Protein AF-A0A929QZB5-F1 (afdb_monomer_lite)

Organism: NCBI:txid52768

Structure (mmCIF, N/CA/C/O backbone):
data_AF-A0A929QZB5-F1
#
_entry.id   AF-A0A929QZB5-F1
#
loop_
_atom_site.group_PDB
_atom_site.id
_atom_site.type_symbol
_atom_site.label_atom_id
_atom_site.label_alt_id
_atom_site.label_comp_id
_atom_site.label_asym_id
_atom_site.label_entity_id
_atom_site.label_seq_id
_atom_site.pdbx_PDB_ins_code
_atom_site.Cartn_x
_atom_site.Cartn_y
_atom_site.Cartn_z
_atom_site.occupancy
_atom_site.B_iso_or_equiv
_atom_site.auth_seq_id
_atom_site.auth_comp_id
_atom_site.auth_asym_id
_atom_site.auth_atom_id
_atom_site.pdbx_PDB_model_num
ATOM 1 N N . ALA A 1 1 ? 6.455 -13.125 2.778 1.00 60.53 1 ALA A N 1
ATOM 2 C CA . ALA A 1 1 ? 5.742 -11.828 2.743 1.00 60.53 1 ALA A CA 1
ATOM 3 C C . ALA A 1 1 ? 4.470 -11.838 3.597 1.00 60.53 1 ALA A C 1
ATOM 5 O O . ALA A 1 1 ? 4.409 -11.065 4.540 1.00 60.53 1 ALA A O 1
ATOM 6 N N . ALA A 1 2 ? 3.499 -12.728 3.349 1.00 71.00 2 ALA A N 1
ATOM 7 C CA . ALA A 1 2 ? 2.209 -12.718 4.059 1.00 71.00 2 ALA A CA 1
ATOM 8 C C . ALA A 1 2 ? 2.329 -12.923 5.580 1.00 71.00 2 ALA A C 1
ATOM 10 O O . ALA A 1 2 ? 1.747 -12.166 6.345 1.00 71.00 2 ALA A O 1
ATOM 11 N N . LEU A 1 3 ? 3.156 -13.878 6.017 1.00 72.75 3 LEU A N 1
ATOM 12 C CA . LEU A 1 3 ? 3.425 -14.134 7.440 1.00 72.75 3 LEU A CA 1
ATOM 13 C C . LEU A 1 3 ? 4.071 -12.929 8.146 1.00 72.75 3 LEU A C 1
ATOM 15 O O . LEU A 1 3 ? 3.640 -12.533 9.224 1.00 72.75 3 LEU A O 1
ATOM 19 N N . VAL A 1 4 ? 5.058 -12.299 7.500 1.00 73.38 4 VAL A N 1
ATOM 20 C CA . VAL A 1 4 ? 5.726 -11.085 8.004 1.00 73.38 4 VAL A CA 1
ATOM 21 C C . VAL A 1 4 ? 4.747 -9.915 8.073 1.00 73.38 4 VAL A C 1
ATOM 23 O O . VAL A 1 4 ? 4.750 -9.169 9.046 1.00 73.38 4 VAL A O 1
ATOM 26 N N . LEU A 1 5 ? 3.886 -9.769 7.065 1.00 69.88 5 LEU A N 1
ATOM 27 C CA . LEU A 1 5 ? 2.867 -8.729 7.026 1.00 69.88 5 LEU A CA 1
ATOM 28 C C . LEU A 1 5 ? 1.828 -8.918 8.138 1.00 69.88 5 LEU A C 1
ATOM 30 O O . LEU A 1 5 ? 1.522 -7.963 8.841 1.00 69.88 5 LEU A O 1
ATOM 34 N N . ALA A 1 6 ? 1.326 -10.140 8.328 1.00 71.94 6 ALA A N 1
ATOM 35 C CA . ALA A 1 6 ? 0.374 -10.464 9.385 1.00 71.94 6 ALA A CA 1
ATOM 36 C C . ALA A 1 6 ? 0.978 -10.226 10.776 1.00 71.94 6 ALA A C 1
ATOM 38 O O . ALA A 1 6 ? 0.353 -9.579 11.615 1.00 71.94 6 ALA A O 1
ATOM 39 N N . ALA A 1 7 ? 2.223 -10.662 10.995 1.00 68.88 7 ALA A N 1
ATOM 40 C CA . ALA A 1 7 ? 2.950 -10.402 12.235 1.00 68.88 7 ALA A CA 1
ATOM 41 C C . ALA A 1 7 ? 3.155 -8.898 12.469 1.00 68.88 7 ALA A C 1
ATOM 43 O O . ALA A 1 7 ? 2.941 -8.408 13.576 1.00 68.88 7 ALA A O 1
ATOM 44 N N . LYS A 1 8 ? 3.507 -8.140 11.423 1.00 65.88 8 LYS A N 1
ATOM 45 C CA . LYS A 1 8 ? 3.689 -6.688 11.510 1.00 65.88 8 LYS A CA 1
ATOM 46 C C . LYS A 1 8 ? 2.369 -5.961 11.760 1.00 65.88 8 LYS A C 1
ATOM 48 O O . LYS A 1 8 ? 2.342 -5.044 12.574 1.00 65.88 8 LYS A O 1
ATOM 53 N N . ALA A 1 9 ? 1.272 -6.384 11.136 1.00 72.62 9 ALA A N 1
ATOM 54 C CA . ALA A 1 9 ? -0.057 -5.815 11.353 1.00 72.62 9 ALA A CA 1
ATOM 55 C C . ALA A 1 9 ? -0.530 -6.064 12.789 1.00 72.62 9 ALA A C 1
ATOM 57 O O . ALA A 1 9 ? -0.954 -5.127 13.463 1.00 72.62 9 ALA A O 1
ATOM 58 N N . ALA A 1 10 ? -0.368 -7.294 13.286 1.00 69.94 10 ALA A N 1
ATOM 59 C CA . ALA A 1 10 ? -0.662 -7.644 14.671 1.00 69.94 10 ALA A CA 1
ATOM 60 C C . ALA A 1 10 ? 0.194 -6.829 15.652 1.00 69.94 10 ALA A C 1
ATOM 62 O O . ALA A 1 10 ? -0.349 -6.214 16.566 1.00 69.94 10 ALA A O 1
ATOM 63 N N . ALA A 1 11 ? 1.508 -6.740 15.425 1.00 68.50 11 ALA A N 1
ATOM 64 C CA . ALA A 1 11 ? 2.411 -5.951 16.261 1.00 68.50 11 ALA A CA 1
ATOM 65 C C . ALA A 1 11 ? 2.031 -4.463 16.281 1.00 68.50 11 ALA A C 1
ATOM 67 O O . ALA A 1 11 ? 2.033 -3.857 17.350 1.00 68.50 11 ALA A O 1
ATOM 68 N N . THR A 1 12 ? 1.651 -3.895 15.130 1.00 67.50 12 THR A N 1
ATOM 69 C CA . THR A 1 12 ? 1.221 -2.490 15.001 1.00 67.50 12 THR A CA 1
ATOM 70 C C . THR A 1 12 ? -0.093 -2.247 15.745 1.00 67.50 12 THR A C 1
ATOM 72 O O . THR A 1 12 ? -0.215 -1.283 16.493 1.00 67.50 12 THR A O 1
ATOM 75 N N . LEU A 1 13 ? -1.067 -3.152 15.610 1.00 67.69 13 LEU A N 1
ATOM 76 C CA . LEU A 1 13 ? -2.344 -3.053 16.317 1.00 67.69 13 LEU A CA 1
ATOM 77 C C . LEU A 1 13 ? -2.155 -3.158 17.838 1.00 67.69 13 LEU A C 1
ATOM 79 O O . LEU A 1 13 ? -2.776 -2.408 18.588 1.00 67.69 13 LEU A O 1
ATOM 83 N N . VAL A 1 14 ? -1.269 -4.055 18.285 1.00 63.75 14 VAL A N 1
ATOM 84 C CA . VAL A 1 14 ? -0.910 -4.229 19.699 1.00 63.75 14 VAL A CA 1
ATOM 85 C C . VAL A 1 14 ? -0.177 -3.000 20.243 1.00 63.75 14 VAL A C 1
ATOM 87 O O . VAL A 1 14 ? -0.514 -2.552 21.333 1.00 63.75 14 VAL A O 1
ATOM 90 N N . THR A 1 15 ? 0.757 -2.398 19.495 1.00 66.38 15 THR A N 1
ATOM 91 C CA . THR A 1 15 ? 1.468 -1.176 19.936 1.00 66.38 15 THR A CA 1
ATOM 92 C C . THR A 1 15 ? 0.568 0.054 19.971 1.00 66.38 15 THR A C 1
ATOM 94 O O . THR A 1 15 ? 0.638 0.817 20.933 1.00 66.38 15 THR A O 1
ATOM 97 N N . ILE A 1 16 ? -0.317 0.224 18.983 1.00 64.38 16 ILE A N 1
ATOM 98 C CA . ILE A 1 16 ? -1.330 1.290 18.994 1.00 64.38 16 ILE A CA 1
ATOM 99 C C . ILE A 1 16 ? -2.272 1.102 20.192 1.00 64.38 16 ILE A C 1
ATOM 101 O O . ILE A 1 16 ? -2.544 2.060 20.912 1.00 64.38 16 ILE A O 1
ATOM 105 N N . ARG A 1 17 ? -2.723 -0.134 20.467 1.00 59.91 17 ARG A N 1
ATOM 106 C CA . ARG A 1 17 ? -3.531 -0.432 21.664 1.00 59.91 17 ARG A CA 1
ATOM 107 C C . ARG A 1 17 ? -2.779 -0.240 22.980 1.00 59.91 17 ARG A C 1
ATOM 109 O O . ARG A 1 17 ? -3.420 0.058 23.981 1.00 59.91 17 ARG A O 1
ATOM 116 N N . ALA A 1 18 ? -1.461 -0.414 22.987 1.00 60.91 18 ALA A N 1
ATOM 117 C CA . ALA A 1 18 ? -0.618 -0.252 24.169 1.00 60.91 18 ALA A CA 1
ATOM 118 C C . ALA A 1 18 ? -0.270 1.217 24.482 1.00 60.91 18 ALA A C 1
ATOM 120 O O . ALA A 1 18 ? 0.437 1.471 25.453 1.00 60.91 18 ALA A O 1
ATOM 121 N N . GLY A 1 19 ? -0.750 2.186 23.691 1.00 56.44 19 GLY A N 1
ATOM 122 C CA . GLY A 1 19 ? -0.539 3.610 23.966 1.00 56.44 19 GLY A CA 1
ATOM 123 C C . GLY A 1 19 ? 0.888 4.091 23.696 1.00 56.44 19 GLY A C 1
ATOM 124 O O . GLY A 1 19 ? 1.341 5.044 24.326 1.00 56.44 19 GLY A O 1
ATOM 125 N N . ALA A 1 20 ? 1.616 3.442 22.780 1.00 56.41 20 ALA A N 1
ATOM 126 C CA . ALA A 1 20 ? 2.944 3.898 22.386 1.00 56.41 20 ALA A CA 1
ATOM 127 C C . ALA A 1 20 ? 2.857 5.273 21.692 1.00 56.41 20 ALA A C 1
ATOM 129 O O . ALA A 1 20 ? 2.346 5.388 20.578 1.00 56.41 20 ALA A O 1
ATOM 130 N N . TRP A 1 21 ? 3.399 6.312 22.335 1.00 57.09 21 TRP A N 1
ATOM 131 C CA . TRP A 1 21 ? 3.619 7.644 21.761 1.00 57.09 21 TRP A CA 1
ATOM 132 C C . TRP A 1 21 ? 4.825 7.591 20.808 1.00 57.09 21 TRP A C 1
ATOM 134 O O . TRP A 1 21 ? 5.897 8.112 21.094 1.00 57.09 21 TRP A O 1
ATOM 144 N N . GLY A 1 22 ? 4.678 6.864 19.700 1.00 64.12 22 GLY A N 1
ATOM 145 C CA . GLY A 1 22 ? 5.683 6.717 18.649 1.00 64.12 22 GLY A CA 1
ATOM 146 C C . GLY A 1 22 ? 5.076 7.020 17.282 1.00 64.12 22 GLY A C 1
ATOM 147 O O . GLY A 1 22 ? 3.897 6.761 17.047 1.00 64.12 22 GLY A O 1
ATOM 148 N N . GLY A 1 23 ? 5.869 7.589 16.370 1.00 67.06 23 GLY A N 1
ATOM 149 C CA . GLY A 1 23 ? 5.402 7.957 15.032 1.00 67.06 23 GLY A CA 1
ATOM 150 C C . GLY A 1 23 ? 4.814 6.765 14.264 1.00 67.06 23 GLY A C 1
ATOM 151 O O . GLY A 1 23 ? 5.485 5.759 14.044 1.00 67.06 23 GLY A O 1
ATOM 152 N N . VAL A 1 24 ? 3.567 6.896 13.807 1.00 75.62 24 VAL A N 1
ATOM 153 C CA . VAL A 1 24 ? 2.830 5.853 13.061 1.00 75.62 24 VAL A CA 1
ATOM 154 C C . VAL A 1 24 ? 3.197 5.773 11.572 1.00 75.62 24 VAL A C 1
ATOM 156 O O . VAL A 1 24 ? 2.731 4.886 10.860 1.00 75.62 24 VAL A O 1
ATOM 159 N N . LEU A 1 25 ? 4.068 6.666 11.093 1.00 81.62 25 LEU A N 1
ATOM 160 C CA . LEU A 1 25 ? 4.452 6.761 9.681 1.00 81.62 25 LEU A CA 1
ATOM 161 C C . LEU A 1 25 ? 5.243 5.530 9.212 1.00 81.62 25 LEU A C 1
ATOM 163 O O . LEU A 1 25 ? 4.855 4.866 8.253 1.00 81.62 25 LEU A O 1
ATOM 167 N N . THR A 1 26 ? 6.319 5.176 9.916 1.00 84.75 26 THR A N 1
ATOM 168 C CA . THR A 1 26 ? 7.177 4.028 9.580 1.00 84.75 26 THR A CA 1
ATOM 169 C C . THR A 1 26 ? 6.438 2.683 9.584 1.00 84.75 26 THR A C 1
ATOM 171 O O . THR A 1 26 ? 6.611 1.912 8.633 1.00 84.75 26 THR A O 1
ATOM 174 N N . PRO A 1 27 ? 5.605 2.347 10.595 1.00 82.00 27 PRO A N 1
ATOM 175 C CA . PRO A 1 27 ? 4.835 1.109 10.541 1.00 82.00 27 PRO A CA 1
ATOM 176 C C . PRO A 1 27 ? 3.801 1.123 9.410 1.00 82.00 27 PRO A C 1
ATOM 178 O O . PRO A 1 27 ? 3.654 0.101 8.740 1.00 82.00 27 PRO A O 1
ATOM 181 N N . ALA A 1 28 ? 3.154 2.260 9.126 1.00 85.25 28 ALA A N 1
ATOM 182 C CA . ALA A 1 28 ? 2.194 2.358 8.030 1.00 85.25 28 ALA A CA 1
ATOM 183 C C . ALA A 1 28 ? 2.846 2.139 6.656 1.00 85.25 28 ALA A C 1
ATOM 185 O O . ALA A 1 28 ? 2.366 1.318 5.875 1.00 85.25 28 ALA A O 1
ATOM 186 N N . VAL A 1 29 ? 3.989 2.779 6.389 1.00 88.25 29 VAL A N 1
ATOM 187 C CA . VA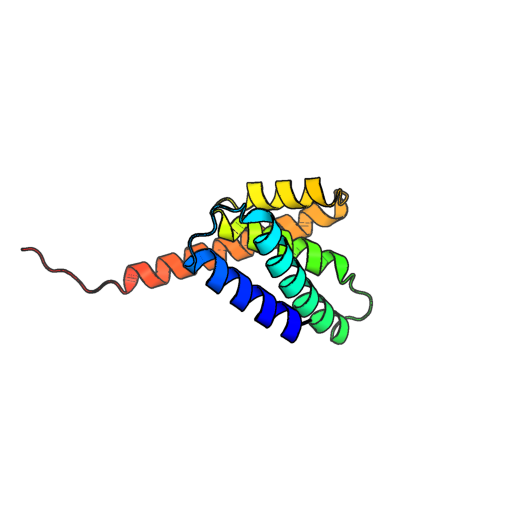L A 1 29 ? 4.757 2.557 5.152 1.00 88.25 29 VAL A CA 1
ATOM 188 C C . VAL A 1 29 ? 5.151 1.089 5.013 1.00 88.25 29 VAL A C 1
ATOM 190 O O . VAL A 1 29 ? 4.984 0.508 3.946 1.00 88.25 29 VAL A O 1
ATOM 193 N N . ALA A 1 30 ? 5.622 0.453 6.088 1.00 87.25 30 ALA A N 1
ATOM 194 C CA . ALA A 1 30 ? 6.024 -0.949 6.043 1.00 87.25 30 ALA A CA 1
ATOM 195 C C . ALA A 1 30 ? 4.850 -1.915 5.795 1.00 87.25 30 ALA A C 1
ATOM 197 O O . ALA A 1 30 ? 5.020 -2.908 5.085 1.00 87.25 30 ALA A O 1
ATOM 198 N N . LEU A 1 31 ? 3.670 -1.640 6.360 1.00 86.00 31 LEU A N 1
ATOM 199 C CA . LEU A 1 31 ? 2.458 -2.418 6.093 1.00 86.00 31 LEU A CA 1
ATOM 200 C C . LEU A 1 31 ? 1.990 -2.239 4.648 1.00 86.00 31 LEU A C 1
ATOM 202 O O . LEU A 1 31 ? 1.759 -3.229 3.954 1.00 86.00 31 LEU A O 1
ATOM 206 N N . GLY A 1 32 ? 1.920 -0.999 4.166 1.00 88.88 32 GLY A N 1
ATOM 207 C CA . GLY A 1 32 ? 1.554 -0.712 2.782 1.00 88.88 32 GLY A CA 1
ATOM 208 C C . GLY A 1 32 ? 2.535 -1.312 1.774 1.00 88.88 3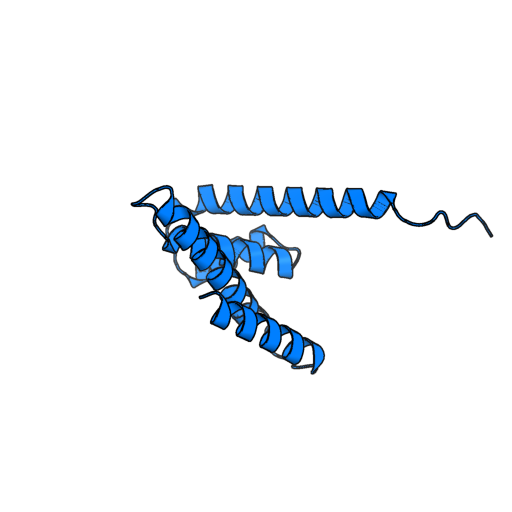2 GLY A C 1
ATOM 209 O O . GLY A 1 32 ? 2.114 -1.944 0.808 1.00 88.88 32 GLY A O 1
ATOM 210 N N . ALA A 1 33 ? 3.839 -1.208 2.032 1.00 90.31 33 ALA A N 1
ATOM 211 C CA . ALA A 1 33 ? 4.884 -1.812 1.209 1.00 90.31 33 ALA A CA 1
ATOM 212 C C . ALA A 1 33 ? 4.752 -3.339 1.150 1.00 90.31 33 ALA A C 1
ATOM 214 O O . ALA A 1 33 ? 4.870 -3.938 0.082 1.00 90.31 33 ALA A O 1
ATOM 215 N N . GLY A 1 34 ? 4.474 -3.985 2.286 1.00 88.12 34 GLY A N 1
ATOM 216 C CA . GLY A 1 34 ? 4.286 -5.430 2.326 1.00 88.12 34 GLY A CA 1
ATOM 217 C C . GLY A 1 34 ? 2.997 -5.890 1.629 1.00 88.12 34 GLY A C 1
ATOM 218 O O . GLY A 1 34 ? 3.022 -6.917 0.952 1.00 88.12 34 GLY A O 1
ATOM 219 N N . LEU A 1 35 ? 1.901 -5.125 1.728 1.00 86.12 35 LEU A N 1
ATOM 220 C CA . LEU A 1 35 ? 0.688 -5.354 0.932 1.00 86.12 35 LEU A CA 1
ATOM 221 C C . LEU A 1 35 ? 0.993 -5.218 -0.561 1.00 86.12 35 LEU A C 1
ATOM 223 O O . LEU A 1 35 ? 0.696 -6.126 -1.329 1.00 86.12 35 LEU A O 1
ATOM 227 N N . GLY A 1 36 ? 1.670 -4.139 -0.957 1.00 90.19 36 GLY A N 1
ATOM 228 C CA . GLY A 1 36 ? 2.109 -3.911 -2.330 1.00 90.19 36 GLY A CA 1
ATOM 229 C C . GLY A 1 36 ? 3.017 -5.019 -2.867 1.00 90.19 36 GLY A C 1
ATOM 230 O O . GLY A 1 36 ? 2.866 -5.434 -4.013 1.00 90.19 36 GLY A O 1
ATOM 231 N N . ALA A 1 37 ? 3.904 -5.569 -2.032 1.00 90.31 37 ALA A N 1
ATOM 232 C CA . ALA A 1 37 ? 4.737 -6.714 -2.389 1.00 90.31 37 ALA A CA 1
ATOM 233 C C . ALA A 1 37 ? 3.893 -7.961 -2.678 1.00 90.31 37 ALA A C 1
ATOM 235 O O . ALA A 1 37 ? 4.137 -8.640 -3.669 1.00 90.31 37 ALA A O 1
ATOM 236 N N . LEU A 1 38 ? 2.892 -8.262 -1.842 1.00 89.94 38 LEU A N 1
ATOM 237 C CA . LEU A 1 38 ? 1.985 -9.390 -2.078 1.00 89.94 38 LEU A CA 1
ATOM 238 C C . LEU A 1 38 ? 1.200 -9.215 -3.377 1.00 89.94 38 LEU A C 1
ATOM 240 O O . LEU A 1 38 ? 1.158 -10.142 -4.184 1.00 89.94 38 LEU A O 1
ATOM 244 N N . SER A 1 39 ? 0.644 -8.023 -3.599 1.00 87.56 39 SER A N 1
ATOM 245 C CA . SER A 1 39 ? -0.078 -7.682 -4.825 1.00 87.56 39 SER A CA 1
ATOM 246 C C . SER A 1 39 ? 0.812 -7.820 -6.059 1.00 87.56 39 SER A C 1
ATOM 248 O O . SER A 1 39 ? 0.419 -8.448 -7.034 1.00 87.56 39 SER A O 1
ATOM 250 N N . GLY A 1 40 ? 2.031 -7.273 -6.010 1.00 90.12 40 GLY A N 1
ATOM 251 C CA . GLY A 1 40 ? 2.981 -7.316 -7.120 1.00 90.12 40 GLY A CA 1
ATOM 252 C C . GLY A 1 40 ? 3.500 -8.722 -7.412 1.00 90.12 40 GLY A C 1
ATOM 253 O O . GLY A 1 40 ? 3.630 -9.093 -8.574 1.00 90.12 40 GLY A O 1
ATOM 254 N N . LEU A 1 41 ? 3.749 -9.533 -6.379 1.00 90.06 41 LEU A N 1
ATOM 255 C CA . LEU A 1 41 ? 4.128 -10.937 -6.551 1.00 90.06 41 LEU A CA 1
ATOM 256 C C . LEU A 1 41 ? 2.991 -11.749 -7.176 1.00 90.06 41 LEU A C 1
ATOM 258 O O . LEU A 1 41 ? 3.245 -12.508 -8.107 1.00 90.06 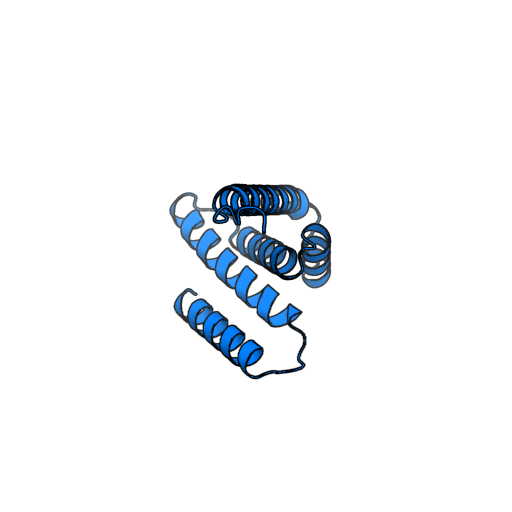41 LEU A O 1
ATOM 262 N N . ALA A 1 42 ? 1.752 -11.556 -6.713 1.00 88.94 42 ALA A N 1
ATOM 263 C CA . ALA A 1 42 ? 0.578 -12.196 -7.302 1.00 88.94 42 ALA A CA 1
ATOM 264 C C . ALA A 1 42 ? 0.381 -11.769 -8.765 1.00 88.94 42 ALA A C 1
ATOM 266 O O . ALA A 1 42 ? 0.164 -12.613 -9.631 1.00 88.94 42 ALA A O 1
ATOM 267 N N . TRP A 1 43 ? 0.537 -10.476 -9.059 1.00 89.94 43 TRP A N 1
ATOM 268 C CA . TRP A 1 43 ? 0.432 -9.946 -10.418 1.00 89.94 43 TRP A CA 1
ATOM 269 C C . TRP A 1 43 ? 1.527 -10.478 -11.345 1.00 89.94 43 TRP A C 1
ATOM 271 O O . TRP A 1 43 ? 1.251 -10.809 -12.492 1.00 89.94 43 TRP A O 1
ATOM 281 N N . SER A 1 44 ? 2.754 -10.625 -10.844 1.00 89.31 44 SER A N 1
ATOM 282 C CA . SER A 1 44 ? 3.887 -11.166 -11.603 1.00 89.31 44 SER A CA 1
ATOM 283 C C . SER A 1 44 ? 3.660 -12.613 -12.069 1.00 89.31 44 SER A C 1
ATOM 285 O O . SER A 1 44 ? 4.210 -13.019 -13.089 1.00 89.31 44 SER A O 1
ATOM 287 N N . GLN A 1 45 ? 2.809 -13.385 -11.377 1.00 88.19 45 GLN A N 1
ATOM 288 C CA . GLN A 1 45 ? 2.415 -14.723 -11.844 1.00 88.19 45 GLN A CA 1
ATOM 289 C C . GLN A 1 45 ? 1.506 -14.672 -13.081 1.00 88.19 45 GLN A C 1
ATOM 291 O O . GLN A 1 45 ? 1.577 -15.562 -13.921 1.00 88.19 45 GLN A O 1
ATOM 296 N N . ALA A 1 46 ? 0.660 -13.644 -13.197 1.00 88.69 46 ALA A N 1
ATOM 297 C CA . ALA A 1 46 ? -0.236 -13.459 -14.340 1.00 88.69 46 ALA A CA 1
ATOM 298 C C . ALA A 1 46 ? 0.446 -12.715 -15.502 1.00 88.69 46 ALA A C 1
ATOM 300 O O . ALA A 1 46 ? 0.245 -13.065 -16.662 1.00 88.69 46 ALA A O 1
ATOM 301 N N . TRP A 1 47 ? 1.275 -11.714 -15.190 1.00 87.19 47 TRP A N 1
ATOM 302 C CA . TRP A 1 47 ? 2.054 -10.928 -16.149 1.00 87.19 47 TRP A CA 1
ATOM 303 C C . TRP A 1 47 ? 3.539 -10.882 -15.756 1.00 87.19 47 TRP A C 1
ATOM 305 O O . TRP A 1 47 ? 3.975 -9.968 -15.040 1.00 87.19 47 TRP A O 1
ATOM 315 N N . PRO A 1 48 ? 4.339 -11.844 -16.251 1.00 80.56 48 PRO A N 1
ATOM 316 C CA . PRO A 1 48 ? 5.784 -11.858 -16.059 1.00 80.56 48 PRO A CA 1
ATOM 317 C C . PRO A 1 48 ? 6.432 -10.603 -16.662 1.00 80.56 48 PRO A C 1
ATOM 319 O O . PRO A 1 48 ? 6.103 -10.198 -17.774 1.00 80.56 48 PRO A O 1
ATOM 322 N N . GLY A 1 49 ? 7.359 -9.979 -15.930 1.00 80.31 49 GLY A N 1
ATOM 323 C CA . GLY A 1 49 ? 8.054 -8.750 -16.352 1.00 80.31 49 GLY A CA 1
ATOM 324 C C . GLY A 1 49 ? 7.514 -7.459 -15.727 1.00 80.31 49 GLY A C 1
ATOM 325 O O . GLY A 1 49 ? 8.132 -6.406 -15.868 1.00 80.31 49 GLY A O 1
ATOM 326 N N . SER A 1 50 ? 6.410 -7.530 -14.978 1.00 84.12 50 SER A N 1
ATOM 327 C CA . SER A 1 50 ? 5.926 -6.398 -14.184 1.00 84.12 50 SER A CA 1
ATOM 328 C C . SER A 1 50 ? 6.888 -6.061 -13.027 1.00 84.12 50 SER A C 1
ATOM 330 O O . SER A 1 50 ? 7.260 -6.953 -12.255 1.00 84.12 50 SER A O 1
ATOM 332 N N . PRO A 1 51 ? 7.280 -4.785 -12.843 1.00 88.31 51 PRO A N 1
ATOM 333 C CA . PRO A 1 51 ? 8.135 -4.385 -11.734 1.00 88.31 51 PRO A CA 1
ATOM 334 C C . PRO A 1 51 ? 7.376 -4.467 -10.401 1.00 88.31 51 PRO A C 1
ATOM 336 O O . PRO A 1 51 ? 6.520 -3.641 -10.077 1.00 88.31 51 PRO A O 1
ATOM 339 N N . VAL A 1 52 ? 7.740 -5.443 -9.566 1.00 89.12 52 VAL A N 1
ATOM 340 C CA . VAL A 1 52 ? 7.170 -5.611 -8.214 1.00 89.12 52 VAL A CA 1
ATOM 341 C C . VAL A 1 52 ? 7.416 -4.368 -7.348 1.00 89.12 52 VAL A C 1
ATOM 343 O O . VAL A 1 52 ? 6.546 -3.976 -6.575 1.00 89.12 52 VAL A O 1
ATOM 346 N N . ALA A 1 53 ? 8.553 -3.688 -7.531 1.00 89.44 53 ALA A N 1
ATOM 347 C CA . ALA A 1 53 ? 8.889 -2.454 -6.817 1.00 89.44 53 ALA A CA 1
ATOM 348 C C . ALA A 1 53 ? 7.839 -1.341 -7.004 1.00 89.44 53 ALA A C 1
ATOM 350 O O . ALA A 1 53 ? 7.528 -0.629 -6.051 1.00 89.44 53 ALA A O 1
ATOM 351 N N . ALA A 1 54 ? 7.224 -1.248 -8.189 1.00 89.75 54 ALA A N 1
ATOM 352 C CA . ALA A 1 54 ? 6.143 -0.300 -8.450 1.00 89.75 54 ALA A CA 1
ATOM 353 C C . ALA A 1 54 ? 4.924 -0.570 -7.555 1.00 89.75 54 ALA A C 1
ATOM 355 O O . ALA A 1 54 ? 4.346 0.346 -6.977 1.00 89.75 54 ALA A O 1
ATOM 356 N 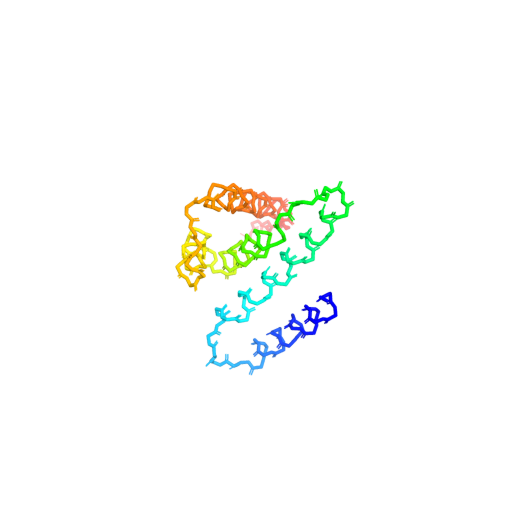N . HIS A 1 55 ? 4.571 -1.843 -7.380 1.00 90.12 55 HIS A N 1
ATOM 357 C CA . HIS A 1 55 ? 3.439 -2.260 -6.557 1.00 90.12 55 HIS A CA 1
ATOM 358 C C . HIS A 1 55 ? 3.715 -2.021 -5.072 1.00 90.12 55 HIS A C 1
ATOM 360 O O . HIS A 1 55 ? 2.832 -1.574 -4.345 1.00 90.12 55 HIS A O 1
ATOM 366 N N . VAL A 1 56 ? 4.953 -2.267 -4.633 1.00 92.38 56 VAL A N 1
ATOM 367 C CA . VAL A 1 56 ? 5.427 -1.966 -3.274 1.00 92.38 56 VAL A CA 1
ATOM 368 C C . VAL A 1 56 ? 5.303 -0.472 -2.975 1.00 92.38 56 VAL A C 1
ATOM 370 O O . VAL A 1 56 ? 4.736 -0.104 -1.947 1.00 92.38 56 VAL A O 1
ATOM 373 N N . PHE A 1 57 ? 5.778 0.383 -3.884 1.00 92.50 57 PHE A N 1
ATOM 374 C CA . PHE A 1 57 ? 5.691 1.835 -3.745 1.00 92.50 57 PHE A CA 1
ATOM 375 C C . PHE A 1 57 ? 4.236 2.315 -3.671 1.00 92.50 57 PHE A C 1
ATOM 377 O O . PHE A 1 57 ? 3.857 3.022 -2.737 1.00 92.50 57 PHE A O 1
ATOM 384 N N . ILE A 1 58 ? 3.402 1.880 -4.621 1.00 92.81 58 ILE A N 1
ATOM 385 C CA . ILE A 1 58 ? 1.985 2.255 -4.678 1.00 92.81 58 ILE A CA 1
ATOM 386 C C . ILE A 1 58 ? 1.253 1.785 -3.415 1.00 92.81 58 ILE A C 1
ATOM 388 O O . ILE A 1 58 ? 0.502 2.553 -2.818 1.00 92.81 58 ILE A O 1
ATOM 392 N N . GLY A 1 59 ? 1.505 0.554 -2.959 1.00 89.38 59 GLY A N 1
ATOM 393 C CA . GLY A 1 59 ? 0.917 0.019 -1.732 1.00 89.38 59 GLY A CA 1
ATOM 394 C C . GLY A 1 59 ? 1.291 0.833 -0.492 1.00 89.38 59 GLY A C 1
ATOM 395 O O . GLY A 1 59 ? 0.427 1.126 0.334 1.00 89.38 59 GLY A O 1
ATOM 396 N N . ALA A 1 60 ? 2.555 1.250 -0.379 1.00 92.06 60 ALA A N 1
ATOM 397 C CA . ALA A 1 60 ? 3.022 2.118 0.699 1.00 92.06 60 ALA A CA 1
ATOM 398 C C . ALA A 1 60 ? 2.324 3.487 0.686 1.00 92.06 60 ALA A C 1
ATOM 400 O O . ALA A 1 60 ? 1.807 3.917 1.718 1.00 92.06 60 ALA A O 1
ATOM 401 N N . ALA A 1 61 ? 2.262 4.138 -0.479 1.00 92.12 61 ALA A N 1
ATOM 402 C CA . ALA A 1 61 ? 1.634 5.445 -0.656 1.00 92.12 61 ALA A CA 1
ATOM 403 C C . ALA A 1 61 ? 0.133 5.427 -0.332 1.00 92.12 61 ALA A C 1
ATOM 405 O O . ALA A 1 61 ? -0.343 6.246 0.456 1.00 92.12 61 ALA A O 1
ATOM 406 N N . VAL A 1 62 ? -0.604 4.459 -0.888 1.00 90.94 62 VAL A N 1
ATOM 407 C CA . VAL A 1 62 ? -2.055 4.331 -0.694 1.00 90.94 62 VAL A CA 1
ATOM 408 C C . VAL A 1 62 ? -2.390 4.040 0.768 1.00 90.94 62 VAL A C 1
ATOM 410 O O . VAL A 1 62 ? -3.273 4.683 1.334 1.00 90.94 62 VAL A O 1
ATOM 413 N N . PHE A 1 63 ? -1.678 3.104 1.405 1.00 88.69 63 PHE A N 1
ATOM 414 C CA . PHE A 1 63 ? -1.939 2.740 2.799 1.00 88.69 63 PHE A CA 1
ATOM 415 C C . PHE A 1 63 ? -1.618 3.887 3.761 1.00 88.69 63 PHE A C 1
ATOM 417 O O . PHE A 1 63 ? -2.402 4.169 4.669 1.00 88.69 63 PHE A O 1
ATOM 424 N N . LEU A 1 64 ? -0.484 4.568 3.558 1.00 89.56 64 LEU A N 1
ATOM 425 C CA . LEU A 1 64 ? -0.105 5.714 4.377 1.00 89.56 64 LEU A CA 1
ATOM 426 C C . LEU A 1 64 ? -1.113 6.858 4.209 1.00 89.56 64 LEU A C 1
ATOM 428 O O . LEU A 1 64 ? -1.610 7.389 5.199 1.00 89.56 64 LEU A O 1
ATOM 432 N N . GLY A 1 65 ? -1.451 7.195 2.963 1.00 87.94 65 GLY A N 1
ATOM 433 C CA . GLY A 1 65 ? -2.413 8.243 2.640 1.00 87.94 65 GLY A CA 1
ATOM 434 C C . GLY A 1 65 ? -3.800 7.990 3.233 1.00 87.94 65 GLY A C 1
A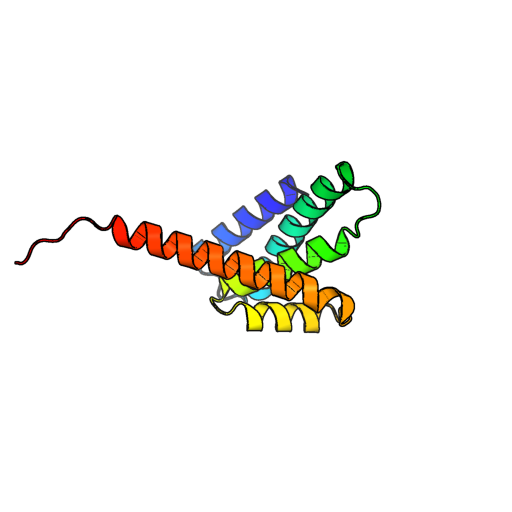TOM 435 O O . GLY A 1 65 ? -4.395 8.899 3.809 1.00 87.94 65 GLY A O 1
ATOM 436 N N . ALA A 1 66 ? -4.284 6.746 3.165 1.00 84.56 66 ALA A N 1
ATOM 437 C CA . ALA A 1 66 ? -5.551 6.345 3.775 1.00 84.56 66 ALA A CA 1
ATOM 438 C C . ALA A 1 66 ? -5.508 6.393 5.311 1.00 84.56 66 ALA A C 1
ATOM 440 O O . ALA A 1 66 ? -6.478 6.809 5.939 1.00 84.56 66 ALA A O 1
ATOM 441 N N . SER A 1 67 ? -4.382 6.012 5.922 1.00 82.88 67 SER A N 1
ATOM 442 C CA . SER A 1 67 ? -4.217 6.014 7.385 1.00 82.88 67 SER A CA 1
ATOM 443 C C . SER A 1 67 ? -4.233 7.422 7.988 1.00 82.88 67 SER A C 1
ATOM 445 O O . SER A 1 67 ? -4.604 7.583 9.146 1.00 82.88 67 SER A O 1
ATOM 447 N N . MET A 1 68 ? -3.829 8.434 7.216 1.00 86.06 68 MET A N 1
ATOM 448 C CA . MET A 1 68 ? -3.797 9.837 7.648 1.00 86.06 68 MET A CA 1
ATOM 449 C C . MET A 1 68 ? -5.052 10.632 7.243 1.00 86.06 68 MET A C 1
ATOM 451 O O . MET A 1 68 ? -5.109 11.824 7.524 1.00 86.06 68 MET A O 1
ATOM 455 N N . ASP A 1 69 ? -6.013 10.012 6.543 1.00 85.19 69 ASP A N 1
ATOM 456 C CA . ASP A 1 69 ? -7.129 10.696 5.850 1.00 85.19 69 ASP A CA 1
ATOM 457 C C . ASP A 1 69 ? -6.639 11.852 4.936 1.00 85.19 69 ASP A C 1
ATOM 459 O O . ASP A 1 69 ? -7.329 12.838 4.688 1.00 85.19 69 ASP A O 1
ATOM 463 N N . ALA A 1 70 ? -5.408 11.719 4.424 1.00 87.81 70 ALA A N 1
ATOM 464 C CA . ALA A 1 70 ? -4.696 12.708 3.617 1.00 87.81 70 ALA A CA 1
ATOM 465 C C . ALA A 1 70 ? -3.978 12.001 2.446 1.00 87.81 70 ALA A C 1
ATOM 467 O O . ALA A 1 70 ? -2.748 11.866 2.443 1.00 87.81 70 ALA A O 1
ATOM 468 N N . PRO A 1 71 ? -4.733 11.501 1.447 1.00 86.06 71 PRO A N 1
ATOM 469 C CA . PRO A 1 71 ? -4.231 10.584 0.422 1.00 86.06 71 PRO A CA 1
ATOM 470 C C . PRO A 1 71 ? -3.082 11.159 -0.416 1.00 86.06 71 PRO A C 1
ATOM 472 O O . PRO A 1 71 ? -2.057 10.502 -0.593 1.00 86.06 71 PRO A O 1
ATOM 475 N N . PHE A 1 72 ? -3.211 12.405 -0.882 1.00 89.31 72 PHE A N 1
ATOM 476 C CA . PHE A 1 72 ? -2.161 13.063 -1.667 1.00 89.31 72 PHE A CA 1
ATOM 477 C C . PHE A 1 72 ? -0.926 13.398 -0.826 1.00 89.31 72 PHE A C 1
ATOM 479 O O . PHE A 1 72 ? 0.194 13.228 -1.296 1.00 89.31 72 PHE A O 1
ATOM 486 N N . THR A 1 73 ? -1.110 13.802 0.433 1.00 90.62 73 THR A N 1
ATOM 487 C CA . THR A 1 73 ? 0.004 14.051 1.358 1.00 90.62 73 THR A CA 1
ATOM 488 C C . THR A 1 73 ? 0.801 12.775 1.618 1.00 90.62 73 THR A C 1
ATOM 490 O O . THR A 1 73 ? 2.026 12.799 1.560 1.00 90.62 73 THR A O 1
ATOM 493 N N . GLY A 1 74 ? 0.126 11.642 1.842 1.00 89.19 74 GLY A N 1
ATOM 494 C CA . GLY A 1 74 ? 0.788 10.344 1.999 1.00 89.19 74 GLY A CA 1
ATOM 495 C C . GLY A 1 74 ? 1.546 9.906 0.749 1.00 89.19 74 GLY A C 1
ATOM 496 O O . GLY A 1 74 ? 2.675 9.432 0.860 1.00 89.19 74 GLY A O 1
ATOM 497 N N . LEU A 1 75 ? 0.969 10.125 -0.434 1.00 90.62 75 LEU A N 1
ATOM 498 C CA . LEU A 1 75 ? 1.640 9.851 -1.703 1.00 90.62 75 LEU A CA 1
ATOM 499 C C . LEU A 1 75 ? 2.927 10.669 -1.861 1.00 90.62 75 LEU A C 1
ATOM 501 O O . LEU A 1 75 ? 3.969 10.090 -2.160 1.00 90.62 75 LEU A O 1
ATOM 505 N N . VAL A 1 76 ? 2.866 11.985 -1.635 1.00 90.31 76 VAL A N 1
ATOM 506 C CA . VAL A 1 76 ? 4.038 12.869 -1.736 1.00 90.31 76 VAL A CA 1
ATOM 507 C C . VAL A 1 76 ? 5.107 12.461 -0.725 1.00 90.31 76 VAL A C 1
ATOM 509 O O . VAL A 1 76 ? 6.258 12.301 -1.104 1.00 90.31 76 VAL A O 1
ATOM 512 N N . LEU A 1 77 ? 4.743 12.190 0.531 1.00 90.88 77 LEU A N 1
ATOM 513 C CA . LEU A 1 77 ? 5.706 11.756 1.551 1.00 90.88 77 LEU A CA 1
ATOM 514 C C . LEU A 1 77 ? 6.441 10.466 1.162 1.00 90.88 77 LEU A C 1
ATOM 516 O O . LEU A 1 77 ? 7.656 10.379 1.325 1.00 90.88 77 LEU A O 1
ATOM 520 N N . VAL A 1 78 ? 5.734 9.466 0.627 1.00 90.06 78 VAL A N 1
ATOM 521 C CA . VAL A 1 78 ? 6.371 8.217 0.177 1.00 90.06 78 VAL A CA 1
ATOM 522 C C . VAL A 1 78 ? 7.224 8.450 -1.071 1.00 90.06 78 VAL A C 1
ATOM 524 O O . VAL A 1 78 ? 8.321 7.894 -1.157 1.00 90.06 78 VAL A O 1
ATOM 527 N N . ALA A 1 79 ? 6.767 9.283 -2.012 1.00 89.94 79 ALA A N 1
ATOM 528 C CA . ALA A 1 79 ? 7.544 9.683 -3.187 1.00 89.94 79 ALA A CA 1
ATOM 529 C C . ALA A 1 79 ? 8.871 10.339 -2.785 1.00 89.94 79 ALA A C 1
ATOM 531 O O . ALA A 1 79 ? 9.929 9.896 -3.229 1.00 89.94 79 ALA A O 1
ATOM 532 N N . GLU A 1 80 ? 8.818 11.300 -1.863 1.00 89.56 80 GLU A N 1
ATOM 533 C CA . GLU A 1 80 ? 9.991 11.994 -1.337 1.00 89.56 80 GLU A CA 1
ATOM 534 C C . GLU A 1 80 ? 10.925 11.042 -0.578 1.00 89.56 80 GLU A C 1
ATOM 536 O O . GLU A 1 80 ? 12.126 11.020 -0.836 1.00 89.56 80 GLU A O 1
ATOM 541 N N . PHE A 1 81 ? 10.413 10.184 0.310 1.00 87.19 81 PHE A N 1
ATOM 542 C CA . PHE A 1 81 ? 11.266 9.266 1.080 1.00 87.19 81 PHE A CA 1
ATOM 543 C C . PHE A 1 81 ? 11.967 8.208 0.235 1.00 87.19 81 PHE A C 1
ATOM 545 O O . PHE A 1 81 ? 13.054 7.755 0.585 1.00 87.19 81 PHE A O 1
ATOM 552 N N . THR A 1 82 ? 11.340 7.783 -0.855 1.00 85.88 82 THR A N 1
ATOM 553 C CA . THR A 1 82 ? 11.889 6.736 -1.726 1.00 85.88 82 THR A CA 1
ATOM 554 C C . THR A 1 82 ? 12.628 7.299 -2.936 1.00 85.88 82 THR A C 1
ATOM 556 O O . THR A 1 82 ? 13.195 6.514 -3.700 1.00 85.88 82 THR A O 1
ATOM 559 N N . GLN A 1 83 ? 12.611 8.631 -3.110 1.00 84.50 83 GLN A N 1
ATOM 560 C CA . GLN A 1 83 ? 13.196 9.358 -4.241 1.00 84.50 83 GLN A CA 1
ATOM 561 C C . GLN A 1 83 ? 12.844 8.703 -5.589 1.00 84.50 83 GLN A C 1
ATOM 563 O O . GLN A 1 83 ? 13.668 8.602 -6.500 1.00 84.50 83 GLN A O 1
ATOM 568 N N . GLN A 1 84 ? 11.616 8.185 -5.704 1.00 77.88 84 GLN A N 1
ATOM 569 C CA . GLN A 1 84 ? 11.162 7.528 -6.925 1.00 77.88 84 GLN A CA 1
ATOM 570 C C . GLN A 1 84 ? 10.874 8.576 -8.001 1.00 77.88 84 GLN A C 1
ATOM 572 O O . GLN A 1 84 ? 10.175 9.559 -7.763 1.00 77.88 84 GLN A O 1
ATOM 577 N N . GLY A 1 85 ? 11.406 8.352 -9.203 1.00 74.94 85 GLY A N 1
ATOM 578 C CA . GLY A 1 85 ? 11.249 9.276 -10.324 1.00 74.94 85 GLY A CA 1
ATOM 579 C C . GLY A 1 85 ? 9.799 9.425 -10.801 1.00 74.94 85 GLY A C 1
ATOM 580 O O . GLY A 1 85 ? 8.939 8.579 -10.551 1.00 74.94 85 GLY A O 1
ATOM 581 N N . ALA A 1 86 ? 9.540 10.479 -11.582 1.00 73.75 86 ALA A N 1
ATOM 582 C CA . ALA A 1 86 ? 8.201 10.856 -12.051 1.00 73.75 86 ALA A CA 1
ATOM 583 C C . ALA A 1 86 ? 7.445 9.765 -12.841 1.00 73.75 86 ALA A C 1
ATOM 585 O O . ALA A 1 86 ? 6.221 9.815 -12.941 1.00 73.75 86 ALA A O 1
ATOM 586 N N . GLY A 1 87 ? 8.140 8.747 -13.360 1.00 79.94 87 GLY A N 1
ATOM 587 C CA . GLY A 1 87 ? 7.518 7.629 -14.076 1.00 79.94 87 GLY A CA 1
ATOM 588 C C . GLY A 1 87 ? 6.522 6.812 -13.239 1.00 79.94 87 GLY A C 1
ATOM 589 O O . GLY A 1 87 ? 5.605 6.221 -13.802 1.00 79.94 87 GLY A O 1
ATOM 590 N N . ILE A 1 88 ? 6.650 6.806 -11.905 1.00 81.81 88 ILE A N 1
ATOM 591 C CA . ILE A 1 88 ? 5.741 6.072 -11.006 1.00 81.81 88 ILE A CA 1
ATOM 592 C C . ILE A 1 88 ? 4.530 6.907 -10.554 1.00 81.81 88 ILE A C 1
ATOM 594 O O . ILE A 1 88 ? 3.552 6.362 -10.042 1.00 81.81 88 ILE A O 1
ATOM 598 N N . LEU A 1 89 ? 4.574 8.231 -10.733 1.00 83.00 89 LEU A N 1
ATOM 599 C CA . LEU A 1 89 ? 3.578 9.149 -10.173 1.00 83.00 89 LEU A CA 1
ATOM 600 C C . LEU A 1 89 ? 2.199 8.958 -10.802 1.00 83.00 89 LEU A C 1
ATOM 602 O O . LEU A 1 89 ? 1.205 8.932 -10.084 1.00 83.00 89 LEU A O 1
ATOM 606 N N . VAL A 1 90 ? 2.135 8.770 -12.122 1.00 87.06 90 VAL A N 1
ATOM 607 C CA . VAL A 1 90 ? 0.868 8.558 -12.838 1.00 87.06 90 VAL A CA 1
ATOM 608 C C . VAL A 1 90 ? 0.115 7.330 -12.303 1.00 87.06 90 VAL A C 1
ATOM 610 O O . VAL A 1 90 ? -1.012 7.498 -11.829 1.00 87.06 90 VAL A O 1
ATOM 613 N N . PRO A 1 91 ? 0.695 6.110 -12.293 1.00 85.31 91 PRO A N 1
ATOM 614 C CA . PRO A 1 91 ? -0.001 4.949 -11.740 1.00 85.31 91 PRO A CA 1
ATOM 615 C C . PRO A 1 91 ? -0.281 5.083 -10.235 1.00 85.31 91 PRO A C 1
ATOM 617 O O . PRO A 1 91 ? -1.320 4.616 -9.769 1.00 85.31 91 PRO A O 1
ATOM 620 N N . ALA A 1 92 ? 0.580 5.766 -9.474 1.00 87.06 92 ALA A N 1
ATOM 621 C CA . ALA A 1 92 ? 0.358 5.982 -8.047 1.00 87.06 92 ALA A CA 1
ATOM 622 C C . ALA A 1 92 ? -0.808 6.943 -7.752 1.00 87.06 92 ALA A C 1
ATOM 624 O O . ALA A 1 92 ? -1.601 6.676 -6.846 1.00 87.06 92 ALA A O 1
ATOM 625 N N . ILE A 1 93 ? -0.973 8.015 -8.534 1.00 89.62 93 ILE A N 1
ATOM 626 C CA . ILE A 1 93 ? -2.119 8.932 -8.431 1.00 89.62 93 ILE A CA 1
ATOM 627 C C . ILE A 1 93 ? -3.415 8.189 -8.750 1.00 89.62 93 ILE A C 1
ATOM 629 O O . ILE A 1 93 ? -4.376 8.293 -7.990 1.00 89.62 93 ILE A O 1
ATOM 633 N N . VAL A 1 94 ? -3.437 7.397 -9.826 1.00 90.56 94 VAL A N 1
ATOM 634 C CA . VAL A 1 94 ? -4.622 6.616 -10.218 1.00 90.56 94 VAL A CA 1
ATOM 635 C C . VAL A 1 94 ? -5.007 5.615 -9.127 1.00 90.56 94 VAL A C 1
ATOM 637 O O . VAL A 1 94 ? -6.177 5.530 -8.754 1.00 90.56 94 VAL A O 1
ATOM 640 N N . ALA A 1 95 ? -4.034 4.895 -8.567 1.00 87.19 95 ALA A N 1
ATOM 641 C CA . ALA A 1 95 ? -4.269 3.964 -7.465 1.00 87.19 95 ALA A CA 1
ATOM 642 C C . ALA A 1 95 ? -4.756 4.669 -6.185 1.00 87.19 95 ALA A C 1
ATOM 644 O O . ALA A 1 95 ? -5.637 4.173 -5.486 1.00 87.19 95 ALA A O 1
ATOM 645 N N . THR A 1 96 ? -4.218 5.851 -5.888 1.00 87.75 96 THR A N 1
ATOM 646 C CA . THR A 1 96 ? -4.621 6.641 -4.717 1.00 87.75 96 THR A CA 1
ATOM 647 C C . THR A 1 96 ? -6.035 7.204 -4.882 1.00 87.75 96 THR A C 1
ATOM 649 O O . THR A 1 96 ? -6.842 7.155 -3.950 1.00 87.75 96 THR A O 1
ATOM 652 N N . ALA A 1 97 ? -6.377 7.678 -6.081 1.00 88.69 97 ALA A N 1
ATOM 653 C CA . ALA A 1 97 ? -7.711 8.167 -6.410 1.00 88.69 97 ALA A CA 1
ATOM 654 C C . ALA A 1 97 ? -8.760 7.047 -6.344 1.00 88.69 97 ALA A C 1
ATOM 656 O O . ALA A 1 97 ? -9.814 7.232 -5.736 1.00 88.69 97 ALA A O 1
ATOM 657 N N . SER A 1 98 ? -8.462 5.869 -6.904 1.00 86.75 98 SER A N 1
ATOM 658 C CA . SER A 1 98 ? -9.378 4.723 -6.871 1.00 86.75 98 SER A CA 1
ATOM 659 C C . SER A 1 98 ? -9.608 4.209 -5.448 1.00 86.75 98 SER A C 1
ATOM 661 O O . SER A 1 98 ? -10.754 3.973 -5.064 1.00 86.75 98 SER A O 1
ATOM 663 N N . ALA A 1 99 ? -8.562 4.131 -4.620 1.00 84.12 99 ALA A N 1
ATOM 664 C CA . ALA A 1 99 ? -8.690 3.786 -3.205 1.00 84.12 99 ALA A CA 1
ATOM 665 C C . ALA A 1 99 ? -9.535 4.809 -2.426 1.00 84.12 99 ALA A C 1
ATOM 667 O O . ALA A 1 99 ? -10.381 4.435 -1.608 1.00 84.12 99 ALA A O 1
ATOM 668 N N . THR A 1 100 ? -9.349 6.101 -2.706 1.00 86.88 100 THR A N 1
ATOM 669 C CA . THR A 1 100 ? -10.134 7.181 -2.088 1.00 86.88 100 THR A CA 1
ATOM 670 C C . THR A 1 100 ? -11.608 7.092 -2.493 1.00 86.88 100 THR A C 1
ATOM 672 O O . THR A 1 100 ? -12.483 7.196 -1.634 1.00 86.88 100 THR A O 1
ATOM 675 N N . ALA A 1 101 ? -11.893 6.825 -3.771 1.00 87.00 101 ALA A N 1
ATOM 676 C CA . ALA A 1 101 ? -13.250 6.638 -4.283 1.00 87.00 101 ALA A CA 1
ATOM 677 C C . ALA A 1 101 ? -13.934 5.392 -3.693 1.00 87.00 101 ALA A C 1
ATOM 679 O O . ALA A 1 101 ? -15.091 5.444 -3.282 1.00 87.00 101 ALA A O 1
ATOM 680 N N . ALA A 1 102 ? -13.215 4.273 -3.580 1.00 84.75 102 ALA A N 1
ATOM 681 C CA . ALA A 1 102 ? -13.727 3.078 -2.912 1.00 84.75 102 ALA A CA 1
ATOM 682 C C . ALA A 1 102 ? -14.039 3.353 -1.431 1.00 84.75 102 ALA A C 1
ATOM 684 O O . ALA A 1 102 ? -15.074 2.927 -0.915 1.00 84.75 102 ALA A O 1
ATOM 685 N N . SER A 1 103 ? -13.175 4.115 -0.756 1.00 83.62 103 SER A N 1
ATOM 686 C CA . SER A 1 103 ? -13.355 4.482 0.650 1.00 83.62 103 SER A CA 1
ATOM 687 C C . SER A 1 103 ? -14.534 5.438 0.848 1.00 83.62 103 SER A C 1
ATOM 689 O O . SER A 1 103 ? -15.300 5.282 1.800 1.00 83.62 103 SER A O 1
ATOM 691 N N . SER A 1 104 ? -14.732 6.410 -0.049 1.00 84.06 104 SER A N 1
ATOM 692 C CA . SER A 1 104 ? -15.891 7.308 -0.001 1.00 84.06 104 SER A CA 1
ATOM 693 C C . SER A 1 104 ? -17.197 6.558 -0.261 1.00 84.06 104 SER A C 1
ATOM 695 O O . SER A 1 104 ? -18.153 6.743 0.492 1.00 84.06 104 SER A O 1
ATOM 697 N N . LEU A 1 105 ? -17.218 5.641 -1.232 1.00 87.00 105 LEU A N 1
ATOM 698 C CA . LEU A 1 105 ? -18.372 4.788 -1.504 1.00 87.00 105 LEU A CA 1
ATOM 699 C C . LEU A 1 105 ? -18.699 3.879 -0.313 1.00 87.00 105 LEU A C 1
ATOM 701 O O . LEU A 1 105 ? -19.850 3.799 0.110 1.00 87.00 105 LEU A O 1
ATOM 705 N N . ALA A 1 106 ? -17.695 3.232 0.283 1.00 84.62 106 ALA A N 1
ATOM 706 C CA . ALA A 1 106 ? -17.893 2.397 1.464 1.00 84.62 106 ALA A CA 1
ATOM 707 C C . ALA A 1 106 ? -18.459 3.197 2.651 1.00 84.62 106 ALA A C 1
ATOM 709 O O . ALA A 1 106 ? -19.306 2.684 3.387 1.00 84.62 106 ALA A O 1
ATOM 710 N N . ARG A 1 107 ? -18.032 4.457 2.828 1.00 83.69 107 ARG A N 1
ATOM 711 C CA . ARG A 1 107 ? -18.599 5.376 3.830 1.00 83.69 107 ARG A CA 1
ATOM 712 C C . ARG A 1 107 ? -20.052 5.742 3.502 1.00 83.69 107 ARG A C 1
ATOM 714 O O . ARG A 1 107 ? -20.897 5.655 4.390 1.00 83.69 107 ARG A O 1
ATOM 721 N N . ALA A 1 108 ? -20.365 6.045 2.242 1.00 84.12 108 ALA A N 1
ATOM 722 C CA . ALA A 1 108 ? -21.726 6.350 1.791 1.00 84.12 108 ALA A CA 1
ATOM 723 C C . ALA A 1 108 ? -22.698 5.164 1.965 1.00 84.12 108 ALA A C 1
ATOM 725 O O . ALA A 1 108 ? -23.835 5.334 2.393 1.00 84.12 108 ALA A O 1
ATOM 726 N N . LEU A 1 109 ? -22.247 3.930 1.717 1.00 84.94 109 LEU A N 1
ATOM 727 C CA . LEU A 1 109 ? -23.062 2.726 1.931 1.00 84.94 109 LEU A CA 1
ATOM 728 C C . LEU A 1 109 ? -23.287 2.400 3.416 1.00 84.94 109 LEU A C 1
ATOM 730 O O . LEU A 1 109 ? -24.220 1.671 3.760 1.00 84.94 109 LEU A O 1
ATOM 734 N N . ARG A 1 110 ? -22.418 2.896 4.305 1.00 82.12 110 ARG A N 1
ATOM 735 C CA . ARG A 1 110 ? -22.555 2.735 5.759 1.00 82.12 110 ARG A CA 1
ATOM 736 C C . ARG A 1 110 ? -23.454 3.803 6.375 1.00 82.12 110 ARG A C 1
ATOM 738 O O . ARG A 1 110 ? -24.163 3.478 7.323 1.00 82.12 110 ARG A O 1
ATOM 745 N N . SER A 1 111 ? -23.477 5.027 5.841 1.00 73.94 111 SER A N 1
ATOM 746 C CA . SER A 1 111 ? -24.372 6.084 6.336 1.00 73.94 111 SER A CA 1
ATOM 747 C C . SER A 1 111 ? -25.851 5.754 6.103 1.00 73.94 111 SER A C 1
ATOM 749 O O . SER A 1 111 ? -26.672 6.046 6.964 1.00 73.94 111 SER A O 1
ATOM 751 N N . GLY A 1 112 ? -26.184 5.046 5.017 1.00 65.00 112 GLY A N 1
ATOM 752 C CA . GLY A 1 112 ? -27.545 4.558 4.743 1.00 65.00 112 GLY A CA 1
ATOM 753 C C . GLY A 1 112 ? -28.012 3.363 5.592 1.00 65.00 112 GLY A C 1
ATOM 754 O O . GLY A 1 112 ? -29.137 2.910 5.422 1.00 65.00 112 GLY A O 1
ATOM 755 N N . ARG A 1 113 ? -27.167 2.821 6.484 1.00 62.81 113 ARG A N 1
ATOM 756 C CA . ARG A 1 113 ? -27.505 1.704 7.396 1.00 62.81 113 ARG A CA 1
ATOM 757 C C . ARG A 1 113 ? -27.594 2.121 8.870 1.00 62.81 113 ARG A C 1
ATOM 759 O O . ARG A 1 113 ? -27.658 1.255 9.743 1.00 62.81 113 ARG A O 1
ATOM 766 N N . GLY A 1 114 ? -27.567 3.420 9.169 1.00 58.66 114 GLY A N 1
ATOM 767 C CA . GLY A 1 114 ? -27.812 3.906 10.526 1.00 58.66 114 GLY A CA 1
ATOM 768 C C . GLY A 1 114 ? -29.262 3.619 10.939 1.00 58.66 114 GLY A C 1
ATOM 769 O O . GLY A 1 114 ? -30.157 3.951 10.168 1.00 58.66 114 GLY A O 1
ATOM 770 N N . PRO A 1 115 ? -29.528 2.998 12.105 1.00 62.50 115 PRO A N 1
ATOM 771 C CA . PRO A 1 115 ? -30.893 2.810 12.580 1.00 62.50 115 PRO A CA 1
ATOM 772 C C . PRO A 1 115 ? -31.531 4.183 12.792 1.00 62.50 115 PRO A C 1
ATOM 774 O O . PRO A 1 115 ? -30.967 5.005 13.521 1.00 62.50 115 PRO A O 1
ATOM 777 N N . ASP A 1 116 ? -32.679 4.413 12.150 1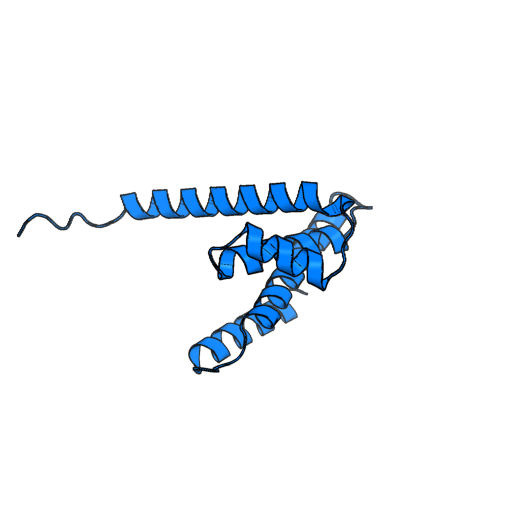.00 64.56 116 ASP A N 1
ATOM 778 C CA . ASP A 1 116 ? -33.536 5.579 12.360 1.00 64.56 116 ASP A CA 1
ATOM 779 C C . ASP A 1 116 ? -33.730 5.796 13.862 1.00 64.56 116 ASP A C 1
ATOM 781 O O . ASP A 1 116 ? -34.486 5.092 14.537 1.00 64.56 116 ASP A O 1
ATOM 785 N N . ARG A 1 117 ? -33.013 6.772 14.421 1.00 62.16 117 ARG A N 1
ATOM 786 C CA . ARG A 1 117 ? -33.345 7.302 15.737 1.00 62.16 117 ARG A CA 1
ATOM 787 C C . ARG A 1 117 ? -34.477 8.287 15.509 1.00 62.16 117 ARG A C 1
ATOM 789 O O . ARG A 1 117 ? -34.234 9.442 15.174 1.00 62.16 117 ARG A O 1
ATOM 796 N N . GLY A 1 118 ? -35.697 7.772 15.645 1.00 62.31 118 GLY A N 1
ATOM 797 C CA . GLY A 1 118 ? -36.919 8.563 15.614 1.00 62.31 118 GLY A CA 1
ATOM 798 C C . GLY A 1 118 ? -36.869 9.741 16.602 1.00 62.31 118 GLY A C 1
ATOM 799 O O . GLY A 1 118 ? -36.145 9.674 17.604 1.00 62.31 118 GLY A O 1
ATOM 800 N N . PRO A 1 119 ? -37.601 10.827 16.303 1.00 66.25 119 PRO A N 1
ATOM 801 C CA . PRO A 1 119 ? -37.582 12.052 17.093 1.00 66.25 119 PRO A CA 1
ATOM 802 C C . PRO A 1 119 ? -38.060 11.779 18.524 1.00 66.25 119 PRO A C 1
ATOM 804 O O . PRO A 1 119 ? -39.071 11.108 18.729 1.00 66.25 119 PRO A O 1
ATOM 807 N N . ARG A 1 120 ? -37.284 12.271 19.495 1.00 64.75 120 ARG A N 1
ATOM 808 C CA . ARG A 1 120 ? -37.692 12.367 20.901 1.00 64.75 120 ARG A CA 1
ATOM 809 C C . ARG A 1 120 ? -38.639 13.538 21.092 1.00 64.75 120 ARG A C 1
ATOM 811 O O . ARG A 1 120 ? -38.397 14.568 20.425 1.00 64.75 120 ARG A O 1
#

Secondary structure (DSSP, 8-state):
-HHHHHHHHHHHHHHHHTT--S-SHHHHHHHHHHHHHHHHHHHHHHSTT--HHHHHHHHHHHHHHHHTT-HHHHHHHHHHHHT--GGGHHHHHHHHHHHHHHHHHHHHHHHTTS------

Radius of gyration: 16.85 Å; chains: 1; bounding box: 51×29×40 Å

InterPro domains:
  IPR001807 Chloride channel [PF00654] (2-103)
  IPR014743 Chloride channel, core [SSF81340] (3-105)

Sequence (120 aa):
AALVLAAKAAATLVTIRAGAWGGVLTPAVALGAGLGALSGLAWSQAWPGSPVAAHVFIGAAVFLGASMDAPFTGLVLVAEFTQQGAGILVPAIVATASATAASSLARALRSGRGPDRGPR

pLDDT: mean 80.95, std 10.42, range [56.41, 92.81]

Foldseek 3Di:
DVVVLVVLVVVLVVCVVVVDPDDPLVSQLVNQLVVLLVVLVVVCVVPPPDDSNLSSLLSSLQSNCVVVVHNVVSNVVSCVVVVDDPVSVVVSVVSNVVSVVVVVVVVVVVVVPPPPPDDD